Protein AF-W6N9F6-F1 (afdb_monomer_lite)

Sequence (126 aa):
VCSGSIAQDRPVTTGSIFGDQSPLLARTQSRNTCRLCFETNVKHLERHVLQHHIKQPMFLCPYCNFSSCYSPTSVKDHIKTRHSMLEPVPLDVRDEYAELIQTVYAQCFVDENSLLASRINFKPQT

Structure (mmCIF, N/CA/C/O backbone):
data_AF-W6N9F6-F1
#
_entry.id   AF-W6N9F6-F1
#
loop_
_atom_site.group_PDB
_atom_site.id
_atom_site.type_symbol
_atom_site.label_atom_id
_atom_site.label_alt_id
_atom_site.label_comp_id
_atom_site.label_asym_id
_atom_site.label_entity_id
_atom_site.label_seq_id
_atom_site.pdbx_PDB_ins_code
_atom_site.Cartn_x
_atom_site.Cartn_y
_atom_site.Cartn_z
_atom_site.occupancy
_atom_site.B_iso_or_equiv
_atom_site.auth_seq_id
_atom_site.auth_comp_id
_atom_site.auth_asym_id
_atom_site.auth_atom_id
_atom_site.pdbx_PDB_model_num
ATOM 1 N N . VAL A 1 1 ? 13.987 -0.961 -0.847 1.00 41.88 1 VAL A N 1
ATOM 2 C CA . VAL A 1 1 ? 14.104 -2.067 0.126 1.00 41.88 1 VAL A CA 1
ATOM 3 C C . VAL A 1 1 ? 13.272 -1.721 1.344 1.00 41.88 1 VAL A C 1
ATOM 5 O O . VAL A 1 1 ? 13.388 -0.616 1.860 1.00 41.88 1 VAL A O 1
ATOM 8 N N . CYS A 1 2 ? 12.341 -2.592 1.712 1.00 34.41 2 CYS A N 1
ATOM 9 C CA . CYS A 1 2 ? 11.487 -2.432 2.884 1.00 34.41 2 CYS A CA 1
ATOM 10 C C . CYS A 1 2 ? 12.322 -2.656 4.150 1.00 34.41 2 CYS A C 1
ATOM 12 O O . CYS A 1 2 ? 12.457 -3.774 4.638 1.00 34.41 2 CYS A O 1
ATOM 14 N 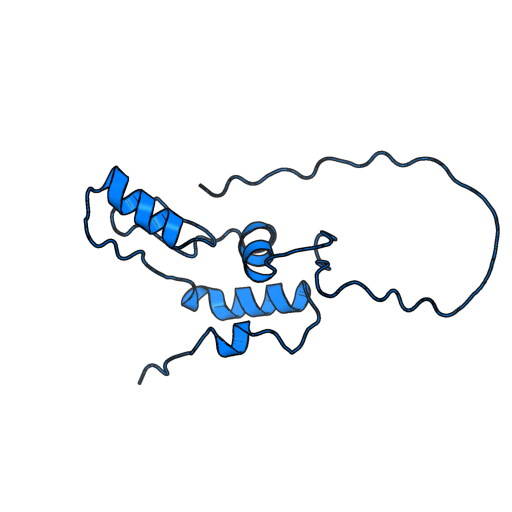N . SER A 1 3 ? 12.937 -1.584 4.640 1.00 34.12 3 SER A N 1
ATOM 15 C CA . SER A 1 3 ? 13.670 -1.592 5.900 1.00 34.12 3 SER A CA 1
ATOM 16 C C . SER A 1 3 ? 12.668 -1.546 7.051 1.00 34.12 3 SER A C 1
ATOM 18 O O . SER A 1 3 ? 11.938 -0.569 7.210 1.00 34.12 3 SER A O 1
ATOM 20 N N . GLY A 1 4 ? 12.599 -2.634 7.818 1.00 41.59 4 GLY A N 1
ATOM 21 C CA . GLY A 1 4 ? 11.845 -2.690 9.063 1.00 41.59 4 GLY A CA 1
ATOM 22 C C . GLY A 1 4 ? 12.497 -1.804 10.119 1.00 41.59 4 GLY A C 1
ATOM 23 O O . GLY A 1 4 ? 13.695 -1.919 10.362 1.00 41.59 4 GLY A O 1
ATOM 24 N N . SER A 1 5 ? 11.700 -0.946 10.752 1.00 34.06 5 SER A N 1
ATOM 25 C CA . SER A 1 5 ? 12.126 -0.197 11.932 1.00 34.06 5 SER A CA 1
ATOM 26 C C . SER A 1 5 ? 11.529 -0.821 13.185 1.00 34.06 5 SER A C 1
ATOM 28 O O . SER A 1 5 ? 10.348 -1.165 13.245 1.00 34.06 5 SER A O 1
ATOM 30 N N . ILE A 1 6 ? 12.431 -1.001 14.139 1.00 41.03 6 ILE A N 1
ATOM 31 C CA . ILE A 1 6 ? 12.291 -1.651 15.430 1.00 41.03 6 ILE A CA 1
ATOM 32 C C . ILE A 1 6 ? 11.409 -0.792 16.346 1.00 41.03 6 ILE A C 1
ATOM 34 O O . ILE A 1 6 ? 11.513 0.436 16.341 1.00 41.03 6 ILE A O 1
ATOM 38 N N . ALA A 1 7 ? 10.531 -1.436 17.113 1.00 42.31 7 ALA A N 1
ATOM 39 C CA . ALA A 1 7 ? 9.825 -0.784 18.207 1.00 42.31 7 ALA A CA 1
ATOM 40 C C . ALA A 1 7 ? 10.862 -0.327 19.241 1.00 42.31 7 ALA A C 1
ATOM 42 O O . ALA A 1 7 ? 11.679 -1.136 19.681 1.00 42.31 7 ALA A O 1
ATOM 43 N N . GLN A 1 8 ? 10.856 0.957 19.597 1.00 34.38 8 GLN A N 1
ATOM 44 C CA . GLN A 1 8 ? 11.619 1.452 20.737 1.00 34.38 8 GLN A CA 1
ATOM 45 C C . GLN A 1 8 ? 10.682 1.676 21.918 1.00 34.38 8 GLN A C 1
ATOM 47 O O . GLN A 1 8 ? 9.578 2.204 21.786 1.00 34.38 8 GLN A O 1
ATOM 52 N N . ASP A 1 9 ? 11.163 1.156 23.036 1.00 33.12 9 ASP A N 1
ATOM 53 C CA . ASP A 1 9 ? 10.517 0.983 24.320 1.00 33.12 9 ASP A CA 1
ATOM 54 C C . ASP A 1 9 ? 10.167 2.309 25.014 1.00 33.12 9 ASP A C 1
ATOM 56 O O . ASP A 1 9 ? 10.747 3.369 24.778 1.00 33.12 9 ASP A O 1
ATOM 60 N N . ARG A 1 10 ? 9.163 2.205 25.876 1.00 40.34 10 ARG A N 1
ATOM 61 C CA . ARG A 1 10 ? 8.469 3.258 26.612 1.00 40.34 10 ARG A CA 1
ATOM 62 C C . ARG A 1 10 ? 9.122 3.460 27.987 1.00 40.34 10 ARG A C 1
ATOM 64 O O . ARG A 1 10 ? 9.254 2.477 28.704 1.00 40.34 10 ARG A O 1
ATOM 71 N N . PRO A 1 11 ? 9.331 4.690 28.490 1.00 38.44 11 PRO A N 1
ATOM 72 C CA . PRO A 1 11 ? 9.404 4.906 29.930 1.00 38.44 11 PRO A CA 1
ATOM 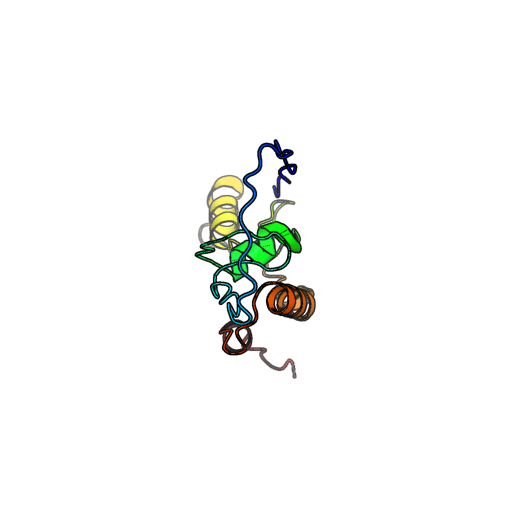73 C C . PRO A 1 11 ? 8.004 5.159 30.513 1.00 38.44 11 PRO A C 1
ATOM 75 O O . PRO A 1 11 ? 7.232 5.982 30.019 1.00 38.44 11 PRO A O 1
ATOM 78 N N . VAL A 1 12 ? 7.682 4.430 31.584 1.00 46.09 12 VAL A N 1
ATOM 79 C CA . VAL A 1 12 ? 6.488 4.582 32.428 1.00 46.09 12 VAL A CA 1
ATOM 80 C C . VAL A 1 12 ? 6.882 5.173 33.777 1.00 46.09 12 VAL A C 1
ATOM 82 O O . VAL A 1 12 ? 7.629 4.543 34.514 1.00 46.09 12 VAL A O 1
ATOM 85 N N . THR A 1 13 ? 6.366 6.353 34.122 1.00 36.75 13 THR A N 1
ATOM 86 C CA . THR A 1 13 ? 6.141 6.887 35.492 1.00 36.75 13 THR A CA 1
ATOM 87 C C . THR A 1 13 ? 5.427 8.245 35.317 1.00 36.75 13 THR A C 1
ATOM 89 O O . THR A 1 13 ? 5.630 8.884 34.293 1.00 36.75 13 THR A O 1
ATOM 92 N N . THR A 1 14 ? 4.510 8.757 36.142 1.00 37.03 14 THR A N 1
ATOM 93 C CA . THR A 1 14 ? 4.227 8.623 37.580 1.00 37.03 14 THR A CA 1
ATOM 94 C C . THR A 1 14 ? 2.766 9.061 37.808 1.00 37.03 14 THR A C 1
ATOM 96 O O . THR A 1 14 ? 2.218 9.820 37.012 1.00 37.03 14 THR A O 1
ATOM 99 N N . GLY A 1 15 ? 2.117 8.557 38.859 1.00 39.12 15 GLY A N 1
ATOM 100 C CA . GLY A 1 15 ? 0.668 8.661 39.060 1.00 39.12 15 GLY A CA 1
ATOM 101 C C . GLY A 1 15 ? 0.090 10.016 39.491 1.00 39.12 15 GLY A C 1
ATOM 102 O O . GLY A 1 15 ? 0.789 10.959 39.850 1.00 39.12 15 GLY A O 1
ATOM 103 N N . SER A 1 16 ? -1.242 10.051 39.539 1.00 37.25 16 SER A N 1
ATOM 104 C CA . SER A 1 16 ? -2.000 10.797 40.544 1.00 37.25 16 SER A CA 1
ATOM 105 C C . SER A 1 16 ? -3.341 10.119 40.802 1.00 37.25 16 SER A C 1
ATOM 107 O O . SER A 1 16 ? -4.079 9.758 39.888 1.00 37.25 16 SER A O 1
ATOM 109 N N . ILE A 1 17 ? -3.579 9.918 42.092 1.00 62.12 17 ILE A N 1
ATOM 110 C CA . ILE A 1 17 ? -4.811 9.500 42.744 1.00 62.12 17 ILE A CA 1
ATOM 111 C C . ILE A 1 17 ? -5.804 10.653 42.615 1.00 62.12 17 ILE A C 1
ATOM 113 O O . ILE A 1 17 ? -5.484 11.712 43.120 1.00 62.12 17 ILE A O 1
ATOM 117 N N . PHE A 1 18 ? -6.962 10.461 41.984 1.00 43.72 18 PHE A N 1
ATOM 118 C CA . PHE A 1 18 ? -8.255 11.042 42.380 1.00 43.72 18 PHE A CA 1
ATOM 119 C C . PHE A 1 18 ? -9.351 10.281 41.629 1.00 43.72 18 PHE A C 1
ATOM 121 O O . PHE A 1 18 ? -9.274 10.086 40.417 1.00 43.72 18 PHE A O 1
ATOM 128 N N . GLY A 1 19 ? -10.319 9.767 42.385 1.00 49.47 19 GLY A N 1
ATOM 129 C CA . GLY A 1 19 ? -11.436 9.008 41.850 1.00 49.47 19 GLY A CA 1
ATOM 130 C C . GLY A 1 19 ? -12.457 9.908 41.170 1.00 49.47 19 GLY A C 1
ATOM 131 O O . GLY A 1 19 ? -12.780 10.974 41.681 1.00 49.47 19 GLY A O 1
ATOM 132 N N . ASP A 1 20 ? -13.000 9.414 40.064 1.00 38.75 20 ASP A N 1
ATOM 133 C CA . ASP A 1 20 ? -14.369 9.695 39.655 1.00 38.75 20 ASP A CA 1
ATOM 134 C C . ASP A 1 20 ? -14.873 8.526 38.797 1.00 38.75 20 ASP A C 1
ATOM 136 O O . ASP A 1 20 ? -14.356 8.235 37.716 1.00 38.75 20 ASP A O 1
ATOM 140 N N . GLN A 1 21 ? -15.847 7.794 39.336 1.00 54.12 21 GLN A N 1
ATOM 141 C CA . GLN A 1 21 ? -16.622 6.824 38.575 1.00 54.12 21 GLN A CA 1
ATOM 142 C C . GLN A 1 21 ? -17.592 7.603 37.685 1.00 54.12 21 GLN A C 1
ATOM 144 O O . GLN A 1 21 ? -18.692 7.934 38.113 1.00 54.12 21 GLN A O 1
ATOM 149 N N . SER A 1 22 ? -17.195 7.840 36.437 1.00 49.31 22 SER A N 1
ATOM 150 C CA . SER A 1 22 ? -18.079 8.338 35.383 1.00 49.31 22 SER A CA 1
ATOM 151 C C . SER A 1 22 ? -18.179 7.302 34.259 1.00 49.31 22 SER A C 1
ATOM 153 O O . SER A 1 22 ? -17.230 7.136 33.485 1.00 49.31 22 SER A O 1
ATOM 155 N N . PRO A 1 23 ? -19.300 6.569 34.129 1.00 61.12 23 PRO A N 1
ATOM 156 C CA . PRO A 1 23 ? -19.545 5.753 32.958 1.00 61.12 23 PRO A CA 1
ATOM 157 C C . PRO A 1 23 ? -20.026 6.690 31.846 1.00 61.12 23 PRO A C 1
ATOM 159 O O . PRO A 1 23 ? -21.104 7.256 31.968 1.00 61.12 23 PRO A O 1
ATOM 162 N N . LEU A 1 24 ? -19.220 6.828 30.784 1.00 49.84 24 LEU A N 1
ATOM 163 C CA . LEU A 1 24 ? -19.557 7.230 29.398 1.00 49.84 24 LEU A CA 1
ATOM 164 C C . LEU A 1 24 ? -18.512 8.195 28.795 1.00 49.84 24 LEU A C 1
ATOM 166 O O . LEU A 1 24 ? -18.837 9.281 28.330 1.00 49.84 24 LEU A O 1
ATOM 170 N N . LEU A 1 25 ? -17.250 7.768 28.690 1.00 45.53 25 LEU A N 1
ATOM 171 C CA . LEU A 1 25 ? -16.441 8.159 27.533 1.00 45.53 25 LEU A CA 1
ATOM 172 C C . LEU A 1 25 ? -16.375 6.941 26.620 1.00 45.53 25 LEU A C 1
ATOM 174 O O . LEU A 1 25 ? -15.473 6.108 26.722 1.00 45.53 25 LEU A O 1
ATOM 178 N N . ALA A 1 26 ? -17.346 6.831 25.712 1.00 52.31 26 ALA A N 1
ATOM 179 C CA . ALA A 1 26 ? -17.090 6.123 24.471 1.00 52.31 26 ALA A CA 1
ATOM 180 C C . ALA A 1 26 ? -15.831 6.776 23.894 1.00 52.31 26 ALA A C 1
ATOM 182 O O . ALA A 1 26 ? -15.882 7.912 23.430 1.00 52.31 26 ALA A O 1
ATOM 183 N N . ARG A 1 27 ? -14.673 6.117 24.032 1.00 51.38 27 ARG A N 1
ATOM 184 C CA . ARG A 1 27 ? -13.432 6.546 23.390 1.00 51.38 27 ARG A CA 1
ATOM 185 C C . ARG A 1 27 ? -13.741 6.572 21.901 1.00 51.38 27 ARG A C 1
ATOM 187 O O . ARG A 1 27 ? -13.684 5.535 21.245 1.00 51.38 27 ARG A O 1
ATOM 194 N N . THR A 1 28 ? -14.108 7.739 21.378 1.00 58.53 28 THR A N 1
ATOM 195 C CA . THR A 1 28 ? -14.252 7.983 19.948 1.00 58.53 28 THR A CA 1
ATOM 196 C C . THR A 1 28 ? -12.846 7.939 19.383 1.00 58.53 28 THR A C 1
ATOM 198 O O . THR A 1 28 ? -12.158 8.954 19.272 1.00 58.53 28 THR A O 1
ATOM 201 N N . GLN A 1 29 ? -12.350 6.728 19.147 1.00 63.09 29 GLN A N 1
ATOM 202 C CA . GLN A 1 29 ? -11.061 6.547 18.518 1.00 63.09 29 GLN A CA 1
ATOM 203 C C . GLN A 1 29 ? -11.175 7.142 17.122 1.00 63.09 29 GLN A C 1
ATOM 205 O O . GLN A 1 29 ? -12.064 6.771 16.356 1.00 63.09 29 GLN A O 1
ATOM 210 N N . SER A 1 30 ? -10.319 8.124 16.840 1.00 67.38 30 SER A N 1
ATOM 211 C CA . SER A 1 30 ? -10.301 8.785 15.542 1.00 67.38 30 SER A CA 1
ATOM 212 C C . SER A 1 30 ? -10.181 7.737 14.438 1.00 67.38 30 SER A C 1
ATOM 214 O O . SER A 1 30 ? -9.426 6.771 14.561 1.00 67.38 30 SER A O 1
ATOM 216 N N . ARG A 1 31 ? -10.922 7.948 13.352 1.00 75.19 31 ARG A N 1
ATOM 217 C CA . ARG A 1 31 ? -10.951 7.088 12.158 1.00 75.19 31 ARG A CA 1
ATOM 218 C C . ARG A 1 31 ? -9.566 6.891 11.538 1.00 75.19 31 ARG A C 1
ATOM 220 O O . ARG A 1 31 ? -9.293 5.894 10.884 1.00 75.19 31 ARG A O 1
ATOM 227 N N . ASN A 1 32 ? -8.674 7.842 11.798 1.00 79.81 32 ASN A N 1
ATOM 228 C CA . ASN A 1 32 ? -7.289 7.862 11.351 1.00 79.81 32 ASN A CA 1
ATOM 229 C C . ASN A 1 32 ? -6.318 7.280 12.386 1.00 79.81 32 ASN A C 1
ATOM 231 O O . ASN A 1 32 ? -5.118 7.529 12.298 1.00 79.81 32 ASN A O 1
ATOM 235 N N . THR A 1 33 ? -6.817 6.554 13.385 1.00 85.50 33 THR A N 1
ATOM 236 C CA . THR A 1 33 ? -5.985 5.878 14.378 1.00 85.50 33 THR A CA 1
ATOM 237 C C . THR A 1 33 ? -6.002 4.379 14.133 1.00 85.50 33 THR A C 1
ATOM 239 O O . THR A 1 33 ? -7.060 3.752 14.176 1.00 85.50 33 THR A O 1
ATOM 242 N N . CYS A 1 34 ? -4.825 3.797 13.909 1.00 89.00 34 CYS A N 1
ATOM 243 C CA . CYS A 1 34 ? -4.693 2.361 13.708 1.00 89.00 34 CYS A CA 1
ATOM 244 C C . CYS A 1 34 ? -4.950 1.616 15.019 1.00 89.00 34 CYS A C 1
ATOM 246 O O . CYS A 1 34 ? -4.380 1.948 16.056 1.00 89.00 34 CYS A O 1
ATOM 248 N N . ARG A 1 35 ? -5.785 0.578 14.986 1.00 87.19 35 ARG A N 1
ATOM 249 C CA . ARG A 1 35 ? -6.072 -0.259 16.162 1.00 87.19 35 ARG A CA 1
ATOM 250 C C . ARG A 1 35 ? -4.985 -1.280 16.483 1.00 87.19 35 ARG A C 1
ATOM 252 O O . ARG A 1 35 ? -4.893 -1.701 17.629 1.00 87.19 35 ARG A O 1
ATOM 259 N N . LEU A 1 36 ? -4.180 -1.673 15.494 1.00 87.94 36 LEU A N 1
ATOM 260 C CA . LEU A 1 36 ? -3.138 -2.687 15.667 1.00 87.94 36 LEU A CA 1
ATOM 261 C C . LEU A 1 36 ? -1.847 -2.109 16.254 1.00 87.94 36 LEU A C 1
ATOM 263 O O . LEU A 1 36 ? -1.214 -2.752 17.085 1.00 87.94 36 LEU A O 1
ATOM 267 N N . CYS A 1 37 ? -1.448 -0.904 15.837 1.00 90.31 37 CYS A N 1
ATOM 268 C CA . CYS A 1 37 ? -0.211 -0.268 16.308 1.00 90.31 37 CYS A CA 1
ATOM 269 C C . CYS A 1 37 ? -0.425 1.069 17.029 1.00 90.31 37 CYS A C 1
ATOM 271 O O . CYS A 1 37 ? 0.551 1.710 17.401 1.00 90.31 37 CYS A O 1
ATOM 273 N N . PHE A 1 38 ? -1.677 1.501 17.216 1.00 88.25 38 PHE A N 1
ATOM 274 C CA . PHE A 1 38 ? -2.048 2.738 17.919 1.00 88.25 38 PHE A CA 1
ATOM 275 C C . PHE A 1 38 ? -1.474 4.035 17.326 1.00 88.25 38 PHE A C 1
ATOM 277 O O . PHE A 1 38 ? -1.563 5.086 17.959 1.00 88.25 38 PHE A O 1
ATOM 284 N N . GLU A 1 39 ? -0.957 3.990 16.094 1.00 87.81 39 GLU A N 1
ATOM 285 C CA . GLU A 1 39 ? -0.519 5.177 15.359 1.00 87.81 39 GLU A CA 1
ATOM 286 C C . GLU A 1 39 ? -1.717 6.105 15.146 1.00 87.81 39 GLU A C 1
ATOM 288 O O . GLU A 1 39 ? -2.744 5.685 14.606 1.00 87.81 39 GLU A O 1
ATOM 293 N N . THR A 1 40 ? -1.602 7.356 15.587 1.00 86.81 40 THR A N 1
ATOM 294 C CA . THR A 1 40 ? -2.676 8.355 15.484 1.00 86.81 40 THR A CA 1
ATOM 295 C C . THR A 1 40 ? -2.446 9.271 14.285 1.00 86.81 40 THR A C 1
ATOM 297 O O . THR A 1 40 ? -1.324 9.420 13.811 1.00 86.81 40 THR A O 1
ATOM 300 N N . ASN A 1 41 ? -3.502 9.933 13.800 1.00 83.69 41 ASN A N 1
ATOM 301 C CA . ASN A 1 41 ? -3.405 10.925 12.718 1.00 83.69 41 ASN A CA 1
ATOM 302 C C . ASN A 1 41 ? -2.811 10.372 11.403 1.00 83.69 41 ASN A C 1
ATOM 304 O O . ASN A 1 41 ? -2.122 11.079 10.661 1.00 83.69 41 ASN A O 1
ATOM 308 N N . VAL A 1 42 ? -3.106 9.110 11.078 1.00 85.56 42 VAL A N 1
ATOM 309 C CA . VAL A 1 42 ? -2.670 8.472 9.834 1.00 85.56 42 VAL A CA 1
ATOM 310 C C . VAL A 1 42 ? -3.329 9.160 8.633 1.00 85.56 42 VAL A C 1
ATOM 312 O O . VAL A 1 42 ? -4.538 9.070 8.412 1.00 85.56 42 VAL A O 1
ATOM 315 N N . LYS A 1 43 ? -2.511 9.839 7.821 1.00 85.00 43 LYS A N 1
ATOM 316 C CA . LYS A 1 43 ? -2.956 10.567 6.615 1.00 85.00 43 LYS A CA 1
ATOM 317 C C . LYS A 1 43 ? -3.298 9.642 5.444 1.00 85.00 43 LYS A C 1
ATOM 319 O O . LYS A 1 43 ? -4.194 9.936 4.661 1.00 85.00 43 LYS A O 1
ATOM 324 N N . HIS A 1 44 ? -2.571 8.533 5.312 1.00 86.62 44 HIS A N 1
ATOM 325 C CA . HIS A 1 44 ? -2.727 7.568 4.223 1.00 86.62 44 HIS A CA 1
ATOM 326 C C . HIS A 1 44 ? -2.888 6.158 4.796 1.00 86.62 44 HIS A C 1
ATOM 328 O O . HIS A 1 44 ? -1.903 5.446 4.980 1.00 86.62 44 HIS A O 1
ATOM 334 N N . LEU A 1 45 ? -4.134 5.772 5.078 1.00 86.31 45 LEU A N 1
ATOM 335 C CA . LEU A 1 45 ? -4.487 4.513 5.747 1.00 86.31 45 LEU A CA 1
ATOM 336 C C . LEU A 1 45 ? -3.976 3.281 4.981 1.00 86.31 45 LEU A C 1
ATOM 338 O O . LEU A 1 45 ? -3.349 2.403 5.561 1.00 86.31 45 LEU A O 1
ATOM 342 N N . GLU A 1 46 ? -4.155 3.261 3.660 1.00 83.75 46 GLU A N 1
ATOM 343 C CA . GLU A 1 46 ? -3.679 2.176 2.791 1.00 83.75 46 GLU A CA 1
ATOM 344 C C . GLU A 1 46 ? -2.152 2.035 2.826 1.00 83.75 46 GLU A C 1
ATOM 346 O O . GLU A 1 46 ? -1.622 0.951 3.058 1.00 83.75 46 GLU A O 1
ATOM 351 N N . ARG A 1 47 ? -1.427 3.150 2.666 1.00 88.38 47 ARG A N 1
ATOM 352 C CA . ARG A 1 47 ? 0.039 3.158 2.754 1.00 88.38 47 ARG A CA 1
ATOM 353 C C . ARG A 1 47 ? 0.506 2.659 4.119 1.00 88.38 47 ARG A C 1
ATOM 355 O O . ARG A 1 47 ? 1.451 1.882 4.184 1.00 88.38 47 ARG A O 1
ATOM 362 N N . HIS A 1 48 ? -0.154 3.099 5.186 1.00 90.06 48 HIS A N 1
ATOM 363 C CA . HIS A 1 48 ? 0.148 2.661 6.540 1.00 90.06 48 HIS A CA 1
ATOM 364 C C . HIS A 1 48 ? 0.014 1.139 6.680 1.00 90.06 48 HIS A C 1
ATOM 366 O O . HIS A 1 48 ? 0.960 0.489 7.118 1.00 90.06 48 HIS A O 1
ATOM 372 N N . VAL A 1 49 ? -1.104 0.564 6.227 1.00 89.75 49 VAL A N 1
ATOM 373 C CA . VAL A 1 49 ? -1.339 -0.889 6.254 1.00 89.75 49 VAL A CA 1
ATOM 374 C C . VAL A 1 49 ? -0.261 -1.644 5.475 1.00 89.75 49 VAL A C 1
ATOM 376 O O . VAL A 1 49 ? 0.351 -2.578 6.001 1.00 89.75 49 VAL A O 1
ATOM 379 N N . LEU A 1 50 ? 0.038 -1.194 4.256 1.00 89.69 50 LEU A N 1
ATOM 380 C CA . LEU A 1 50 ? 1.044 -1.819 3.400 1.00 89.69 50 LEU A CA 1
ATOM 381 C C . LEU A 1 50 ? 2.452 -1.772 4.015 1.00 89.69 50 LEU A C 1
ATOM 383 O O . LEU A 1 50 ? 3.176 -2.765 3.972 1.00 89.69 50 LEU A O 1
ATOM 387 N N . GLN A 1 51 ? 2.845 -0.643 4.611 1.00 89.81 51 GLN A N 1
ATOM 388 C CA . GLN A 1 51 ? 4.190 -0.458 5.166 1.00 89.81 51 GLN A CA 1
ATOM 389 C C . GLN A 1 51 ? 4.383 -1.086 6.550 1.00 89.81 51 GLN A C 1
ATOM 391 O O . GLN A 1 51 ? 5.464 -1.598 6.836 1.00 89.81 51 GLN A O 1
ATOM 396 N N . HIS A 1 52 ? 3.376 -1.028 7.422 1.00 89.06 52 HIS A N 1
ATOM 397 C CA . HIS A 1 52 ? 3.533 -1.423 8.824 1.00 89.06 52 HIS A CA 1
ATOM 398 C C . HIS A 1 52 ? 3.052 -2.842 9.113 1.00 89.06 52 HIS A C 1
ATOM 400 O O . HIS A 1 52 ? 3.645 -3.505 9.966 1.00 89.06 52 HIS A O 1
ATOM 406 N N . HIS A 1 53 ? 2.037 -3.325 8.395 1.00 90.31 53 HIS A N 1
ATOM 407 C CA . HIS A 1 53 ? 1.400 -4.602 8.708 1.00 90.31 53 HIS A CA 1
ATOM 408 C C . HIS A 1 53 ? 1.667 -5.681 7.660 1.00 90.31 53 HIS A C 1
ATOM 410 O O . HIS A 1 53 ? 1.947 -6.814 8.032 1.00 90.31 53 HIS A O 1
ATOM 416 N N . ILE A 1 54 ? 1.650 -5.338 6.370 1.00 90.19 54 ILE A N 1
ATOM 417 C CA . ILE A 1 54 ? 1.799 -6.338 5.300 1.00 90.19 54 ILE A CA 1
ATOM 418 C C . ILE A 1 54 ? 3.264 -6.527 4.913 1.00 90.19 54 ILE A C 1
ATOM 420 O O . ILE A 1 54 ? 3.740 -7.656 4.858 1.00 90.19 54 ILE A O 1
ATOM 424 N N . LYS A 1 55 ? 4.000 -5.431 4.673 1.00 88.00 55 LYS A N 1
ATOM 425 C CA . LYS A 1 55 ? 5.438 -5.433 4.329 1.00 88.00 55 LYS A CA 1
ATOM 426 C C . LYS A 1 55 ? 5.808 -6.300 3.113 1.00 88.00 55 LYS A C 1
ATOM 428 O O . LYS A 1 55 ? 6.983 -6.593 2.913 1.00 88.00 55 LYS A O 1
ATOM 433 N N . GLN A 1 56 ? 4.832 -6.664 2.285 1.00 90.06 56 GLN A N 1
ATOM 434 C CA . GLN A 1 56 ? 5.040 -7.397 1.038 1.00 90.06 56 GLN A CA 1
ATOM 435 C C . GLN A 1 56 ? 5.302 -6.431 -0.127 1.00 90.06 56 GLN A C 1
ATOM 437 O O . GLN A 1 56 ? 4.855 -5.276 -0.091 1.00 90.06 56 GLN A O 1
ATOM 442 N N . PRO A 1 57 ? 6.052 -6.854 -1.156 1.00 89.88 57 PRO A N 1
ATOM 443 C CA . PRO A 1 57 ? 6.240 -6.062 -2.362 1.00 89.88 57 PRO A CA 1
ATOM 444 C C . PRO A 1 57 ? 4.932 -6.001 -3.161 1.00 89.88 57 PRO A C 1
ATOM 446 O O . PRO A 1 57 ? 4.405 -7.025 -3.565 1.00 89.88 57 PRO A O 1
ATOM 449 N N . MET A 1 58 ? 4.427 -4.794 -3.408 1.00 91.44 58 MET A N 1
ATOM 450 C CA . MET A 1 58 ? 3.204 -4.571 -4.196 1.00 91.44 58 MET A CA 1
ATOM 451 C C . MET A 1 58 ? 3.517 -4.187 -5.640 1.00 91.44 58 MET A C 1
ATOM 453 O O . MET A 1 58 ? 2.748 -4.467 -6.551 1.00 91.44 58 MET A O 1
ATOM 457 N N . PHE A 1 59 ? 4.663 -3.538 -5.839 1.00 93.31 59 PHE A N 1
ATOM 458 C CA . PHE A 1 59 ? 5.141 -3.094 -7.136 1.00 93.31 59 PHE A CA 1
ATOM 459 C C . PHE A 1 59 ? 6.558 -3.607 -7.346 1.00 93.31 59 PHE A C 1
ATOM 461 O O . PHE A 1 59 ? 7.430 -3.363 -6.505 1.00 93.31 59 PHE A O 1
ATOM 468 N N . LEU A 1 60 ? 6.802 -4.283 -8.463 1.00 93.81 60 LEU A N 1
ATOM 469 C CA . LEU A 1 60 ? 8.093 -4.888 -8.775 1.00 93.81 60 LEU A CA 1
ATOM 470 C C . LEU A 1 60 ? 8.679 -4.325 -10.066 1.00 93.81 60 LEU A C 1
ATOM 472 O O . LEU A 1 60 ? 7.968 -3.975 -11.011 1.00 93.81 60 LEU A O 1
ATOM 476 N N . CYS A 1 61 ? 10.004 -4.235 -10.093 1.00 94.81 61 CYS A N 1
ATOM 477 C CA . CYS A 1 61 ? 10.750 -4.003 -11.314 1.00 94.81 61 CYS A CA 1
ATOM 478 C C . CYS A 1 61 ? 10.803 -5.311 -12.123 1.00 94.81 61 CYS A C 1
ATOM 480 O O . CYS A 1 61 ? 11.219 -6.330 -11.577 1.00 94.81 61 CYS A O 1
ATOM 482 N N . PRO A 1 62 ? 10.442 -5.313 -13.418 1.00 92.31 62 PRO A N 1
ATOM 483 C CA . PRO A 1 62 ? 10.562 -6.512 -14.251 1.00 92.31 62 PRO A CA 1
ATOM 484 C C . PRO A 1 62 ? 12.017 -6.848 -14.623 1.00 92.31 62 PRO A C 1
ATOM 486 O O . PRO A 1 62 ? 12.285 -7.925 -15.142 1.00 92.31 62 PRO A O 1
ATOM 489 N N . TYR A 1 63 ? 12.961 -5.935 -14.375 1.00 91.69 63 TYR A N 1
ATOM 490 C CA . TYR A 1 63 ? 14.353 -6.056 -14.819 1.00 91.69 63 TYR A CA 1
ATOM 491 C C . TYR A 1 63 ? 15.341 -6.385 -13.693 1.00 91.69 63 TYR A C 1
ATOM 493 O O . TYR A 1 63 ? 16.489 -6.729 -13.966 1.00 91.69 63 TYR A O 1
ATOM 501 N N . CYS A 1 64 ? 14.938 -6.252 -12.427 1.00 93.19 64 CYS A N 1
ATOM 502 C CA . CYS A 1 64 ? 15.774 -6.603 -11.282 1.00 93.19 64 CYS A CA 1
ATOM 503 C C . CYS A 1 64 ? 14.934 -6.838 -10.020 1.00 93.19 64 CYS A C 1
ATOM 505 O O . CYS A 1 64 ? 13.737 -6.577 -9.991 1.00 93.19 64 CYS A O 1
ATOM 507 N N . ASN A 1 65 ? 15.578 -7.252 -8.929 1.00 93.06 65 ASN A N 1
ATOM 508 C CA . ASN A 1 65 ? 14.927 -7.526 -7.642 1.00 93.06 65 ASN A CA 1
ATOM 509 C C . ASN A 1 65 ? 14.475 -6.269 -6.869 1.00 93.06 65 ASN A C 1
ATOM 511 O O . ASN A 1 65 ? 14.216 -6.342 -5.666 1.00 93.06 65 ASN A O 1
ATOM 515 N N . PHE A 1 66 ? 14.408 -5.098 -7.510 1.00 93.75 66 PHE A N 1
ATOM 516 C CA . PHE A 1 66 ? 13.893 -3.897 -6.863 1.00 93.75 66 PHE A CA 1
ATOM 517 C C . PHE A 1 66 ? 12.368 -3.939 -6.766 1.00 93.75 66 PHE A C 1
ATOM 519 O O . PHE A 1 66 ? 11.668 -4.162 -7.753 1.00 93.75 66 PHE A O 1
ATOM 526 N N . SER A 1 67 ? 11.849 -3.646 -5.578 1.00 93.38 67 SER A N 1
ATOM 527 C CA . SER A 1 67 ? 10.417 -3.611 -5.310 1.00 93.38 67 SER A CA 1
ATOM 528 C C . SER A 1 67 ? 10.041 -2.524 -4.302 1.00 93.38 67 SER A C 1
ATOM 530 O O . SER A 1 67 ? 10.874 -1.989 -3.558 1.00 93.38 67 SER A O 1
ATOM 532 N N . SER A 1 68 ? 8.755 -2.181 -4.302 1.00 92.75 68 SER A N 1
ATOM 533 C CA . SER A 1 68 ? 8.132 -1.180 -3.444 1.00 92.75 68 SER A CA 1
ATOM 534 C C . SER A 1 68 ? 6.831 -1.730 -2.870 1.00 92.75 68 SER A C 1
ATOM 536 O O . SER A 1 68 ? 6.028 -2.328 -3.581 1.00 92.75 68 SER A O 1
ATOM 538 N N . CYS A 1 69 ? 6.594 -1.504 -1.579 1.00 90.50 69 CYS A N 1
ATOM 539 C CA . CYS A 1 69 ? 5.402 -2.009 -0.892 1.00 90.50 69 CYS A CA 1
ATOM 540 C C . CYS A 1 69 ? 4.157 -1.139 -1.104 1.00 90.50 69 CYS A C 1
ATOM 542 O O . CYS A 1 69 ? 3.071 -1.553 -0.739 1.00 90.50 69 CYS A O 1
ATOM 544 N N . TYR A 1 70 ? 4.286 0.088 -1.621 1.00 87.25 70 TYR A N 1
ATOM 545 C CA . TYR A 1 70 ? 3.151 1.028 -1.664 1.00 87.25 70 TYR A CA 1
ATOM 546 C C . TYR A 1 70 ? 3.201 2.061 -2.794 1.00 87.25 70 TYR A C 1
ATOM 548 O O . TYR A 1 70 ? 2.205 2.735 -3.046 1.00 87.25 70 TYR A O 1
ATOM 556 N N . SER A 1 71 ? 4.354 2.253 -3.437 1.00 89.69 71 SER A N 1
ATOM 557 C CA . SER A 1 71 ? 4.563 3.347 -4.389 1.00 89.69 71 SER A CA 1
ATOM 558 C C . SER A 1 71 ? 4.955 2.810 -5.766 1.00 89.69 71 SER A C 1
ATOM 560 O O . SER A 1 71 ? 6.102 2.367 -5.913 1.00 89.69 71 S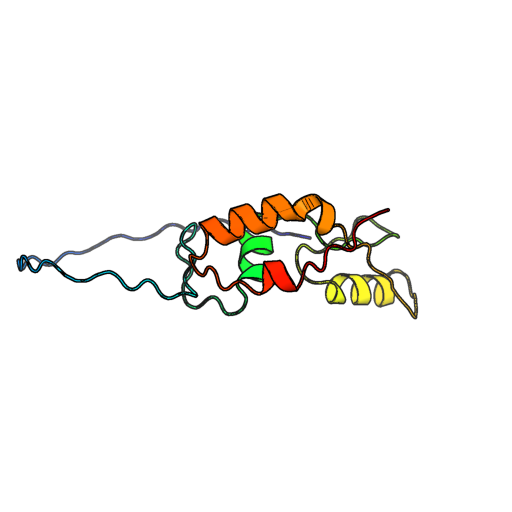ER A O 1
ATOM 562 N N . PRO A 1 72 ? 4.066 2.892 -6.777 1.00 91.06 72 PRO A N 1
ATOM 563 C CA . PRO A 1 72 ? 4.403 2.537 -8.154 1.00 91.06 72 PRO A CA 1
ATOM 564 C C . PRO A 1 72 ? 5.375 3.547 -8.771 1.00 91.06 72 PRO A C 1
ATOM 566 O O . PRO A 1 72 ? 6.261 3.165 -9.532 1.00 91.06 72 PRO A O 1
ATOM 569 N N . THR A 1 73 ? 5.269 4.830 -8.407 1.00 92.50 73 THR A N 1
ATOM 570 C CA . THR A 1 73 ? 6.172 5.895 -8.873 1.00 92.50 73 THR A CA 1
ATOM 571 C C . THR A 1 73 ? 7.620 5.597 -8.501 1.00 92.50 73 THR A C 1
ATOM 573 O O . THR A 1 73 ? 8.508 5.753 -9.327 1.00 92.50 73 THR A O 1
ATOM 576 N N . SER A 1 74 ? 7.858 5.064 -7.298 1.00 92.94 74 SER A N 1
ATOM 577 C CA . SER A 1 74 ? 9.208 4.694 -6.858 1.00 92.94 74 SER A CA 1
ATOM 578 C C . SER A 1 74 ? 9.827 3.598 -7.728 1.00 92.94 74 SER A C 1
ATOM 580 O O . SER A 1 74 ? 11.030 3.619 -7.969 1.00 92.94 74 SER A O 1
ATOM 582 N N . VAL A 1 75 ? 9.016 2.659 -8.227 1.00 94.31 75 VAL A N 1
ATOM 583 C CA . VAL A 1 75 ? 9.484 1.634 -9.169 1.00 94.31 75 VAL A CA 1
ATOM 584 C C . VAL A 1 75 ? 9.669 2.227 -10.565 1.00 94.31 75 VAL A C 1
ATOM 586 O O . VAL A 1 75 ? 10.676 1.941 -11.201 1.00 94.31 75 VAL A O 1
ATOM 589 N N . LYS A 1 76 ? 8.778 3.117 -11.024 1.00 94.19 76 LYS A N 1
ATOM 590 C CA . LYS A 1 76 ? 8.947 3.830 -12.306 1.00 94.19 76 LYS A CA 1
ATOM 591 C C . LYS A 1 76 ? 10.245 4.633 -12.354 1.00 94.19 76 LYS A C 1
ATOM 593 O O . LYS A 1 76 ? 10.991 4.510 -13.320 1.00 94.19 76 LYS A O 1
ATOM 598 N N . ASP A 1 77 ? 10.536 5.409 -11.315 1.00 94.12 77 ASP A N 1
ATOM 599 C CA . ASP A 1 77 ? 11.757 6.217 -11.232 1.00 94.12 77 ASP A CA 1
ATOM 600 C C . ASP A 1 77 ? 13.004 5.338 -11.135 1.00 94.12 77 ASP A C 1
ATOM 602 O O . ASP A 1 77 ? 14.017 5.606 -11.783 1.00 94.12 77 ASP A O 1
ATOM 606 N N . HIS A 1 78 ? 12.923 4.236 -10.386 1.00 94.62 78 HIS A N 1
ATOM 607 C CA . HIS A 1 78 ? 13.970 3.223 -10.381 1.00 94.62 78 HIS A CA 1
ATOM 608 C C . HIS A 1 78 ? 14.226 2.677 -11.797 1.00 94.62 78 HIS A C 1
ATOM 6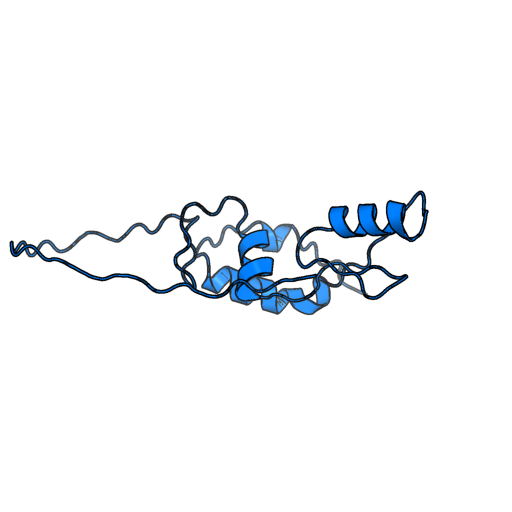10 O O . HIS A 1 78 ? 15.373 2.651 -12.232 1.00 94.62 78 HIS A O 1
ATOM 616 N N . ILE A 1 79 ? 13.180 2.302 -12.540 1.00 94.94 79 ILE A N 1
ATOM 617 C CA . ILE A 1 79 ? 13.322 1.770 -13.899 1.00 94.94 79 ILE A CA 1
ATOM 618 C C . ILE A 1 79 ? 13.917 2.829 -14.842 1.00 94.94 79 ILE A C 1
ATOM 620 O O . ILE A 1 79 ? 14.848 2.524 -15.586 1.00 94.94 79 ILE A O 1
ATOM 624 N N . LYS A 1 80 ? 13.457 4.084 -14.773 1.00 94.25 80 LYS A N 1
ATOM 625 C CA . LYS A 1 80 ? 14.009 5.192 -15.575 1.00 94.25 80 LYS A CA 1
ATOM 626 C C . LYS A 1 80 ? 15.492 5.420 -15.310 1.00 94.25 80 LYS A C 1
ATOM 628 O O . LYS A 1 80 ? 16.256 5.629 -16.240 1.00 94.25 80 LYS A O 1
ATOM 633 N N . THR A 1 81 ? 15.903 5.382 -14.046 1.00 94.81 81 THR A N 1
ATOM 634 C CA . THR A 1 81 ? 17.275 5.731 -13.645 1.00 94.81 81 THR A CA 1
ATOM 635 C C . THR A 1 81 ? 18.260 4.568 -13.725 1.00 94.81 81 THR A C 1
ATOM 637 O O . THR A 1 81 ? 19.443 4.800 -13.953 1.00 94.81 81 THR A O 1
ATOM 640 N N . ARG A 1 82 ? 17.810 3.326 -13.505 1.00 95.31 82 ARG A N 1
ATOM 641 C CA . ARG A 1 82 ? 18.678 2.133 -13.460 1.00 95.31 82 ARG A CA 1
ATOM 642 C C . ARG A 1 82 ? 18.619 1.284 -14.714 1.00 95.31 82 ARG A C 1
ATOM 644 O O . ARG A 1 82 ? 19.584 0.586 -15.000 1.00 95.31 82 ARG A O 1
ATOM 651 N N . HIS A 1 83 ? 17.517 1.356 -15.451 1.00 93.12 83 HIS A N 1
ATOM 652 C CA . HIS A 1 83 ? 17.321 0.603 -16.686 1.00 93.12 83 HIS A CA 1
ATOM 653 C C . HIS A 1 83 ? 17.159 1.513 -17.913 1.00 93.12 83 HIS A C 1
ATOM 655 O O . HIS A 1 83 ? 16.980 1.000 -19.012 1.00 93.12 83 HIS A O 1
ATOM 661 N N . SER A 1 84 ? 17.239 2.842 -17.746 1.00 92.44 84 SER A N 1
ATOM 662 C CA . SER A 1 84 ? 17.181 3.835 -18.833 1.00 92.44 84 SER A CA 1
ATOM 663 C C . SER A 1 84 ? 15.959 3.693 -19.753 1.00 92.44 84 SER A C 1
ATOM 665 O O . SER A 1 84 ? 16.012 4.061 -20.924 1.00 92.44 84 SER A O 1
ATOM 667 N N . MET A 1 85 ? 14.846 3.161 -19.234 1.00 89.00 85 MET A N 1
ATOM 668 C CA . MET A 1 85 ? 13.605 3.002 -19.999 1.00 89.00 85 MET A CA 1
ATOM 669 C C . MET A 1 85 ? 12.790 4.292 -19.957 1.00 89.00 85 MET A C 1
ATOM 671 O O . MET A 1 85 ? 12.533 4.833 -18.880 1.00 89.00 85 MET A O 1
ATOM 675 N N . LEU A 1 86 ? 12.340 4.749 -21.125 1.00 83.00 86 LEU A N 1
ATOM 676 C CA . LEU A 1 86 ? 11.563 5.983 -21.260 1.00 83.00 86 LEU A CA 1
ATOM 677 C C . LEU A 1 86 ? 10.142 5.830 -20.688 1.00 83.00 86 LEU A C 1
ATOM 679 O O . LEU A 1 86 ? 9.683 6.683 -19.929 1.00 83.00 86 LEU A O 1
ATOM 683 N N . GLU A 1 87 ? 9.510 4.687 -20.972 1.00 87.69 87 GLU A N 1
ATOM 684 C CA . GLU A 1 87 ? 8.137 4.343 -20.585 1.00 87.69 87 GLU A CA 1
ATOM 685 C C . GLU A 1 87 ? 8.121 3.097 -19.677 1.00 87.69 87 GLU A C 1
ATOM 687 O O . GLU A 1 87 ? 7.899 1.975 -20.136 1.00 87.69 87 GLU A O 1
ATOM 692 N N . PRO A 1 88 ? 8.420 3.246 -18.374 1.00 86.94 88 PRO A N 1
ATOM 693 C CA . PRO A 1 88 ? 8.473 2.119 -17.453 1.00 86.94 88 PRO A CA 1
ATOM 694 C C . PRO A 1 88 ? 7.077 1.631 -17.047 1.00 86.94 88 PRO A C 1
ATOM 696 O O . PRO A 1 88 ? 6.242 2.404 -16.560 1.00 86.94 88 PRO A O 1
ATOM 699 N N . VAL A 1 89 ? 6.878 0.315 -17.114 1.00 90.69 89 VAL A N 1
ATOM 700 C CA . VAL A 1 89 ? 5.706 -0.369 -16.555 1.00 90.69 89 VAL A CA 1
ATOM 701 C C . VAL A 1 89 ? 6.160 -1.245 -15.380 1.00 90.69 89 VAL A C 1
ATOM 703 O O . VAL A 1 89 ? 6.773 -2.289 -15.600 1.00 90.69 89 VAL A O 1
ATOM 706 N N . PRO A 1 90 ? 5.930 -0.816 -14.124 1.00 91.12 90 PRO A N 1
ATOM 707 C CA . PRO A 1 90 ? 6.080 -1.678 -12.958 1.00 91.12 90 PRO A CA 1
ATOM 708 C C . PRO A 1 90 ? 5.090 -2.837 -13.025 1.00 91.12 90 PRO A C 1
ATOM 710 O O . PRO A 1 90 ? 3.952 -2.644 -13.453 1.00 91.12 90 PRO A O 1
ATOM 713 N N . LEU A 1 91 ? 5.500 -4.004 -12.540 1.00 92.88 91 LEU A N 1
ATOM 714 C CA . LEU A 1 91 ? 4.575 -5.104 -12.293 1.00 92.88 91 LEU A CA 1
ATOM 715 C C . LEU A 1 91 ? 3.767 -4.784 -11.035 1.00 92.88 91 LEU A C 1
ATOM 717 O O . LEU A 1 91 ? 4.357 -4.537 -9.981 1.00 92.88 91 LEU A O 1
ATOM 721 N N . ASP A 1 92 ? 2.444 -4.758 -11.161 1.00 91.81 92 ASP A N 1
ATOM 722 C CA . ASP A 1 92 ? 1.510 -4.618 -10.044 1.00 91.81 92 ASP A CA 1
ATOM 723 C C . ASP A 1 92 ? 1.046 -6.019 -9.630 1.00 91.81 92 ASP A C 1
ATOM 725 O O . ASP A 1 92 ? 0.457 -6.735 -10.435 1.00 91.81 92 ASP A O 1
ATOM 729 N N . VAL A 1 93 ? 1.376 -6.430 -8.405 1.00 89.75 93 VAL A N 1
ATOM 730 C CA . VAL A 1 93 ? 0.982 -7.738 -7.843 1.00 89.75 93 VAL A CA 1
ATOM 731 C C . VAL A 1 93 ? -0.021 -7.582 -6.707 1.00 89.75 93 VAL A C 1
ATOM 733 O O . VAL A 1 93 ? -0.260 -8.512 -5.944 1.00 89.75 93 VAL A O 1
ATOM 736 N N . ARG A 1 94 ? -0.617 -6.397 -6.553 1.00 86.75 94 ARG A N 1
ATOM 737 C CA . ARG A 1 94 ? -1.559 -6.124 -5.465 1.00 86.75 94 ARG A CA 1
ATOM 738 C C . ARG A 1 94 ? -2.778 -7.030 -5.488 1.00 86.75 94 ARG A C 1
ATOM 740 O O . ARG A 1 94 ? -3.320 -7.303 -4.421 1.00 86.75 94 ARG A O 1
ATOM 747 N N . ASP A 1 95 ? -3.182 -7.483 -6.670 1.00 85.81 95 ASP A N 1
ATOM 748 C CA . ASP A 1 95 ? -4.302 -8.404 -6.840 1.00 85.81 95 ASP A CA 1
ATOM 749 C C . ASP A 1 95 ? -4.068 -9.735 -6.102 1.00 85.81 95 ASP A C 1
ATOM 751 O O . ASP A 1 95 ? -5.001 -10.268 -5.509 1.00 85.81 95 ASP A O 1
ATOM 755 N N . GLU A 1 96 ? -2.820 -10.221 -6.029 1.00 89.25 96 GLU A N 1
ATOM 756 C CA . GLU A 1 96 ? -2.448 -11.423 -5.257 1.00 89.25 96 GLU A CA 1
ATOM 757 C C . GLU A 1 96 ? -2.668 -11.227 -3.748 1.00 89.25 96 GLU A C 1
ATOM 759 O O . GLU A 1 96 ? -3.048 -12.153 -3.035 1.00 89.25 96 GLU A O 1
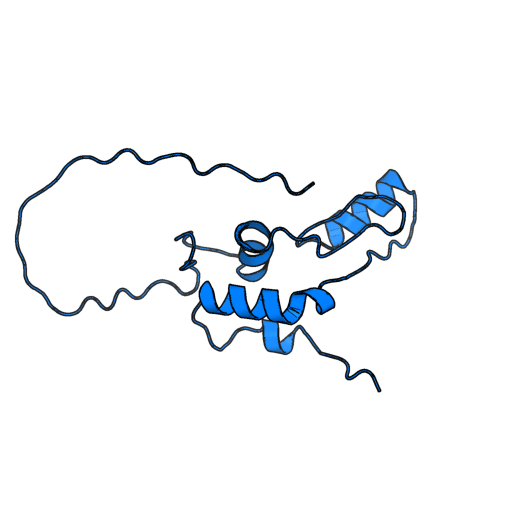ATOM 764 N N . TYR A 1 97 ? -2.473 -10.003 -3.253 1.00 87.81 97 TYR A N 1
ATOM 765 C CA . TYR A 1 97 ? -2.588 -9.671 -1.832 1.00 87.81 97 TYR A CA 1
ATOM 766 C C . TYR A 1 97 ? -3.919 -9.002 -1.477 1.00 87.81 97 TYR A C 1
ATOM 768 O O . TYR A 1 97 ? -4.061 -8.516 -0.356 1.00 87.81 97 TYR A O 1
ATOM 776 N N . ALA A 1 98 ? -4.893 -8.946 -2.389 1.00 86.25 98 ALA A N 1
ATOM 777 C CA . ALA A 1 98 ? -6.107 -8.150 -2.212 1.00 86.25 98 ALA A CA 1
ATOM 778 C C . ALA A 1 98 ? -6.895 -8.536 -0.948 1.00 86.25 98 ALA A C 1
ATOM 780 O O . ALA A 1 98 ? -7.223 -7.667 -0.135 1.00 86.25 98 ALA A O 1
ATOM 781 N N . GLU A 1 99 ? -7.124 -9.834 -0.730 1.00 88.62 99 GLU A N 1
ATOM 782 C CA . GLU A 1 99 ? -7.837 -10.337 0.452 1.00 88.62 99 GLU A CA 1
ATOM 783 C C . GLU A 1 99 ? -7.078 -10.042 1.753 1.00 88.62 99 GLU A C 1
ATOM 785 O O . GLU A 1 99 ? -7.667 -9.629 2.758 1.00 88.62 99 GLU A O 1
ATOM 790 N N . LEU A 1 100 ? -5.748 -10.187 1.729 1.00 89.44 100 LEU A N 1
ATOM 791 C CA . LEU A 1 100 ? -4.886 -9.859 2.862 1.00 89.44 100 LEU A CA 1
ATOM 792 C C . LEU A 1 100 ? -4.939 -8.358 3.175 1.00 89.44 100 LEU A C 1
ATOM 794 O O . LEU A 1 100 ? -5.097 -7.973 4.333 1.00 89.44 100 LEU A O 1
ATOM 798 N N . ILE A 1 101 ? -4.846 -7.507 2.149 1.00 88.69 101 ILE A N 1
ATOM 799 C CA . ILE A 1 101 ? -4.921 -6.048 2.280 1.00 88.69 101 ILE A CA 1
ATOM 800 C C . ILE A 1 101 ? -6.249 -5.641 2.902 1.00 88.69 101 ILE A C 1
ATOM 802 O O . ILE A 1 101 ? -6.260 -4.861 3.855 1.00 88.69 101 ILE A O 1
ATOM 806 N N . GLN A 1 102 ? -7.355 -6.190 2.405 1.00 86.94 102 GLN A N 1
ATOM 807 C CA . GLN A 1 102 ? -8.685 -5.897 2.920 1.00 86.94 102 GLN A CA 1
ATOM 808 C C . GLN A 1 102 ? -8.844 -6.345 4.376 1.00 86.94 102 GLN A C 1
ATOM 810 O O . GLN A 1 102 ? -9.312 -5.568 5.210 1.00 86.94 102 GLN A O 1
ATOM 815 N N . THR A 1 103 ? -8.401 -7.562 4.698 1.00 88.50 103 THR A N 1
ATOM 816 C CA . THR A 1 103 ? -8.491 -8.127 6.051 1.00 88.50 103 THR A CA 1
ATOM 817 C C . THR A 1 103 ? -7.714 -7.283 7.057 1.00 88.50 103 THR A C 1
ATOM 819 O O . THR A 1 103 ? -8.252 -6.885 8.090 1.00 88.50 103 THR A O 1
ATOM 822 N N . VAL A 1 104 ? -6.458 -6.954 6.749 1.00 89.25 104 VAL A N 1
ATOM 823 C CA . VAL A 1 104 ? -5.616 -6.148 7.641 1.00 89.25 104 VAL A CA 1
ATOM 824 C C . VAL A 1 104 ? -6.158 -4.723 7.754 1.00 89.25 104 VAL A C 1
ATOM 826 O O . VAL A 1 104 ? -6.182 -4.159 8.845 1.00 89.25 104 VAL A O 1
ATOM 829 N N . TYR A 1 105 ? -6.655 -4.143 6.660 1.00 87.62 105 TYR A N 1
ATOM 830 C CA . TYR A 1 105 ? -7.261 -2.815 6.693 1.00 87.62 105 TYR A CA 1
ATOM 831 C C . TYR A 1 105 ? -8.479 -2.758 7.623 1.00 87.62 105 TYR A C 1
ATOM 833 O O . TYR A 1 105 ? -8.567 -1.842 8.439 1.00 87.62 105 TYR A O 1
ATOM 841 N N . ALA A 1 106 ? -9.375 -3.746 7.544 1.00 84.88 106 ALA A N 1
ATOM 842 C CA . ALA A 1 106 ? -10.554 -3.840 8.406 1.00 84.88 106 ALA A CA 1
ATOM 843 C C . ALA A 1 106 ? -10.184 -4.032 9.889 1.00 84.88 106 ALA A C 1
ATOM 845 O O . ALA A 1 106 ? -10.855 -3.515 10.783 1.00 84.88 106 ALA A O 1
ATOM 846 N N . GLN A 1 107 ? -9.083 -4.734 10.167 1.00 88.00 107 GLN A N 1
ATOM 847 C CA . GLN A 1 107 ? -8.542 -4.845 11.523 1.00 88.00 107 GLN A CA 1
ATOM 848 C C . GLN A 1 107 ? -7.964 -3.512 12.024 1.00 88.00 107 GLN A C 1
ATOM 850 O O . GLN A 1 107 ? -8.118 -3.175 13.200 1.00 88.00 107 GLN A O 1
ATOM 855 N N . CYS A 1 108 ? -7.323 -2.732 11.148 1.00 87.62 108 CYS A N 1
ATOM 856 C CA . CYS A 1 108 ? -6.737 -1.438 11.493 1.00 87.62 108 CYS A CA 1
ATOM 857 C C . CYS A 1 108 ? -7.783 -0.338 11.706 1.00 87.62 108 CYS A C 1
ATOM 859 O O . CYS A 1 108 ? -7.656 0.424 12.668 1.00 87.62 108 CYS A O 1
ATOM 861 N N . PHE A 1 109 ? -8.784 -0.237 10.826 1.00 84.62 109 PHE A N 1
ATOM 862 C CA . PHE A 1 109 ? -9.722 0.887 10.749 1.00 84.62 109 PHE A CA 1
ATOM 863 C C . PHE A 1 109 ? -11.164 0.393 10.563 1.00 84.62 109 PHE A C 1
ATOM 865 O O . PHE A 1 109 ? -11.437 -0.476 9.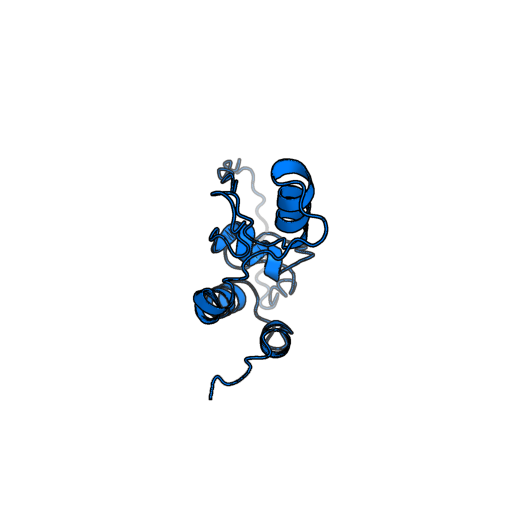746 1.00 84.62 109 PHE A O 1
ATOM 872 N N . VAL A 1 110 ? -12.098 0.970 11.323 1.00 71.38 110 VAL A N 1
ATOM 873 C CA . VAL A 1 110 ? -13.511 0.531 11.429 1.00 71.38 110 VAL A CA 1
ATOM 874 C C . VAL A 1 110 ? -14.413 1.031 10.310 1.00 71.38 110 VAL A C 1
ATOM 876 O O . VAL A 1 110 ? -15.586 0.669 10.272 1.00 71.38 110 VAL A O 1
ATOM 879 N N . ASP A 1 111 ? -13.929 1.936 9.463 1.00 62.81 111 ASP A N 1
ATOM 880 C CA . ASP A 1 111 ? -14.805 2.601 8.513 1.00 62.81 111 ASP A CA 1
ATOM 881 C C . ASP A 1 111 ? -15.153 1.688 7.336 1.00 62.81 111 ASP A C 1
ATOM 883 O O . ASP A 1 111 ? -14.405 1.566 6.367 1.00 62.81 111 ASP A O 1
ATOM 887 N N . GLU A 1 112 ? -16.373 1.155 7.408 1.00 51.88 112 GLU A N 1
ATOM 888 C CA . GLU A 1 112 ? -17.189 0.523 6.355 1.00 51.88 112 GLU A CA 1
ATOM 889 C C . GLU A 1 112 ? -17.427 1.422 5.122 1.00 51.88 112 GLU A C 1
ATOM 891 O O . GLU A 1 112 ? -18.255 1.125 4.271 1.00 51.88 112 GLU A O 1
ATOM 896 N N . ASN A 1 113 ? -16.724 2.551 5.006 1.00 53.84 113 ASN A N 1
ATOM 897 C CA . ASN A 1 113 ? -16.773 3.430 3.839 1.00 53.84 113 ASN A CA 1
ATOM 898 C C . ASN A 1 113 ? -15.413 3.500 3.130 1.00 53.84 113 ASN A C 1
ATOM 900 O O . ASN A 1 113 ? -15.015 4.519 2.560 1.00 53.84 113 ASN A O 1
ATOM 904 N N . SER A 1 114 ? -14.657 2.405 3.224 1.00 52.62 114 SER A N 1
ATOM 905 C CA . SER A 1 114 ? -13.332 2.291 2.642 1.00 52.62 114 SER A CA 1
ATOM 906 C C . SER A 1 114 ? -13.431 2.186 1.125 1.00 52.62 114 SER A C 1
ATOM 908 O O . SER A 1 114 ? -13.696 1.130 0.553 1.00 52.62 114 SER A O 1
ATOM 910 N N . LEU A 1 115 ? -13.118 3.301 0.473 1.00 53.38 115 LEU A N 1
ATOM 911 C CA . LEU A 1 115 ? -12.877 3.450 -0.963 1.00 53.38 115 LEU A CA 1
ATOM 912 C C . LEU A 1 115 ? -11.829 2.468 -1.541 1.00 53.38 115 LEU A C 1
ATOM 914 O O . LEU A 1 115 ? -11.492 2.575 -2.715 1.00 53.38 115 LEU A O 1
ATOM 918 N N . LEU A 1 116 ? -11.282 1.535 -0.750 1.00 53.62 116 LEU A N 1
ATOM 919 C CA . LEU A 1 116 ? -10.500 0.395 -1.229 1.00 53.62 116 LEU A CA 1
ATOM 920 C C . LEU A 1 116 ? -11.371 -0.627 -1.964 1.00 53.62 116 LEU A C 1
ATOM 922 O O . LEU A 1 116 ? -10.956 -1.088 -3.021 1.00 53.62 116 LEU A O 1
ATOM 926 N N . ALA A 1 117 ? -12.591 -0.906 -1.489 1.00 48.31 117 ALA A N 1
ATOM 927 C CA . ALA A 1 117 ? -13.501 -1.826 -2.181 1.00 48.31 117 ALA A CA 1
ATOM 928 C C . ALA A 1 117 ? -13.899 -1.308 -3.576 1.00 48.31 117 ALA A C 1
ATOM 930 O O . ALA A 1 117 ? -14.126 -2.090 -4.490 1.00 48.31 117 ALA A O 1
ATOM 931 N N . SER A 1 118 ? -13.936 0.017 -3.757 1.00 47.19 118 SER A N 1
ATOM 932 C CA . SER A 1 118 ? -14.285 0.669 -5.023 1.00 47.19 118 SER A CA 1
ATOM 933 C C . SER A 1 118 ? -13.080 1.073 -5.887 1.00 47.19 118 SER A C 1
ATOM 935 O O . SER A 1 118 ? -13.273 1.377 -7.063 1.00 47.19 118 SER A O 1
ATOM 937 N N . ARG A 1 119 ? -11.840 1.060 -5.361 1.00 50.50 119 ARG A N 1
ATOM 938 C CA . ARG A 1 119 ? -10.614 1.266 -6.167 1.00 50.50 119 ARG A CA 1
ATOM 939 C C . ARG A 1 119 ? -9.960 -0.017 -6.664 1.00 50.50 119 ARG A C 1
ATOM 941 O O . ARG A 1 119 ? -9.245 0.052 -7.662 1.00 50.50 119 ARG A O 1
ATOM 948 N N . ILE A 1 120 ? -10.215 -1.158 -6.028 1.00 50.56 120 ILE A N 1
ATOM 949 C CA . ILE A 1 120 ? -9.943 -2.461 -6.634 1.00 50.56 120 ILE A CA 1
ATOM 950 C C . ILE A 1 120 ? -11.136 -2.755 -7.548 1.00 50.56 120 ILE A C 1
ATOM 952 O O . ILE A 1 120 ? -12.070 -3.464 -7.189 1.00 50.56 120 ILE A O 1
ATOM 956 N N . ASN A 1 121 ? -11.167 -2.112 -8.717 1.00 39.16 121 ASN A N 1
ATOM 957 C CA . ASN A 1 121 ? -12.106 -2.487 -9.764 1.00 39.16 121 ASN A CA 1
ATOM 958 C C . ASN A 1 121 ? -11.630 -3.842 -10.299 1.00 39.16 121 ASN A C 1
ATOM 960 O O . ASN A 1 121 ? -10.839 -3.901 -11.241 1.00 39.16 121 ASN A O 1
ATOM 964 N N . PHE A 1 122 ? -12.033 -4.913 -9.612 1.00 47.62 122 PHE A N 1
ATOM 965 C CA . PHE A 1 122 ? -11.856 -6.288 -10.047 1.00 47.62 122 PHE A CA 1
ATOM 966 C C . PHE A 1 122 ? -12.483 -6.397 -11.431 1.00 47.62 122 PHE A C 1
ATOM 968 O O . PHE A 1 122 ? -13.704 -6.441 -11.578 1.00 47.62 122 PHE A O 1
ATOM 975 N N . LYS A 1 123 ? -11.648 -6.400 -12.469 1.00 35.62 123 LYS A N 1
ATOM 976 C CA . LYS A 1 123 ? -12.107 -6.799 -13.790 1.00 35.62 123 LYS A CA 1
ATOM 977 C C . LYS A 1 123 ? -12.355 -8.305 -13.683 1.00 35.62 123 LYS A C 1
ATOM 979 O O . LYS A 1 123 ? -11.396 -9.024 -13.397 1.00 35.62 123 LYS A O 1
ATOM 984 N N . PRO A 1 124 ? -13.599 -8.795 -13.832 1.00 31.92 124 PRO A N 1
ATOM 985 C CA . PRO A 1 124 ? -13.831 -10.229 -13.844 1.00 31.92 124 PRO A CA 1
ATOM 986 C C . PRO A 1 124 ? -13.016 -10.808 -15.000 1.00 31.92 124 PRO A C 1
ATOM 988 O O . PRO A 1 124 ? -13.179 -10.397 -16.150 1.00 31.92 124 PRO A O 1
ATOM 991 N N . GLN A 1 125 ? -12.085 -11.700 -14.674 1.00 39.22 125 GLN A N 1
ATOM 992 C CA . GLN A 1 125 ? -11.393 -12.505 -15.669 1.00 39.22 125 GLN A CA 1
ATOM 993 C C . GLN A 1 125 ? -12.423 -13.514 -16.188 1.00 39.22 125 GLN A C 1
ATOM 995 O O . GLN A 1 125 ? -12.856 -14.390 -15.439 1.00 39.22 125 GLN A O 1
ATOM 1000 N N . THR A 1 126 ? -12.890 -13.303 -17.418 1.00 37.59 126 THR A N 1
ATOM 1001 C CA . THR A 1 126 ? -13.652 -14.281 -18.210 1.00 37.59 126 THR A CA 1
ATOM 1002 C C . THR A 1 126 ? -12.729 -15.345 -18.765 1.00 37.59 126 THR A C 1
ATOM 1004 O O . THR A 1 126 ? -11.659 -14.932 -19.273 1.00 37.59 126 THR A O 1
#

Organism: Haemonchus contortus (NCBI:txid6289)

Secondary structure (DSSP, 8-state):
---PPPPPPPP-------------------TTS-TTT---S-S-HHHHHIIIII---SEE-SSSS-EESS-HHHHHHHHHHHS--SS--PEE-TTTTHHHHHHHHHHH---TT-THHHHS------

pLDDT: mean 73.43, std 21.8, range [31.92, 95.31]

Foldseek 3Di:
DLDDDDDDDDDDDDDDDDDDPDPDDPVPQDQLAFPVPRDHPNPDLLVCCQNPPVVDFQWAAPVDRDGDSPDNVVNVVCCCVVVVDPDDDIDGPVVVCLVVSVVSSVNTGVDPVPCSVVVPPPPPDD

Radius of gyration: 19.89 Å; chains: 1; bounding box: 38×25×64 Å